Protein AF-A0A7G1IRQ2-F1 (afdb_monomer)

Structure (mmCIF, N/CA/C/O backbone):
data_AF-A0A7G1IRQ2-F1
#
_entry.id   AF-A0A7G1IRQ2-F1
#
loop_
_atom_site.group_PDB
_atom_site.id
_atom_site.type_symbol
_atom_site.label_atom_id
_atom_site.label_alt_id
_atom_site.label_comp_id
_atom_site.label_asym_id
_atom_site.label_entity_id
_atom_site.label_seq_id
_atom_site.pdbx_PDB_ins_code
_atom_site.Cartn_x
_atom_site.Cartn_y
_atom_site.Cartn_z
_atom_site.occupancy
_atom_site.B_iso_or_equiv
_atom_site.auth_seq_id
_atom_site.auth_comp_id
_atom_site.auth_asym_id
_atom_site.auth_atom_id
_atom_site.pdbx_PDB_model_num
ATOM 1 N N . MET A 1 1 ? 1.090 0.990 13.568 1.00 81.19 1 MET A N 1
ATOM 2 C CA . MET A 1 1 ? -0.155 1.373 12.869 1.00 81.19 1 MET A CA 1
ATOM 3 C C . MET A 1 1 ? -1.046 2.125 13.844 1.00 81.19 1 MET A C 1
ATOM 5 O O . MET A 1 1 ? -1.090 1.731 15.002 1.00 81.19 1 MET A O 1
ATOM 9 N N . LEU A 1 2 ? -1.713 3.194 13.404 1.00 92.25 2 LEU A N 1
ATOM 10 C CA . LEU A 1 2 ? -2.691 3.924 14.216 1.00 92.25 2 LEU A CA 1
ATOM 11 C C . LEU A 1 2 ? -4.102 3.453 13.843 1.00 92.25 2 LEU A C 1
ATOM 13 O O . LEU A 1 2 ? -4.501 3.603 12.693 1.00 92.25 2 LEU A O 1
ATOM 17 N N . VAL A 1 3 ? -4.848 2.910 14.805 1.00 94.50 3 VAL A N 1
ATOM 18 C CA . VAL A 1 3 ? -6.262 2.540 14.627 1.00 94.50 3 VAL A CA 1
ATOM 19 C C . VAL A 1 3 ? -7.1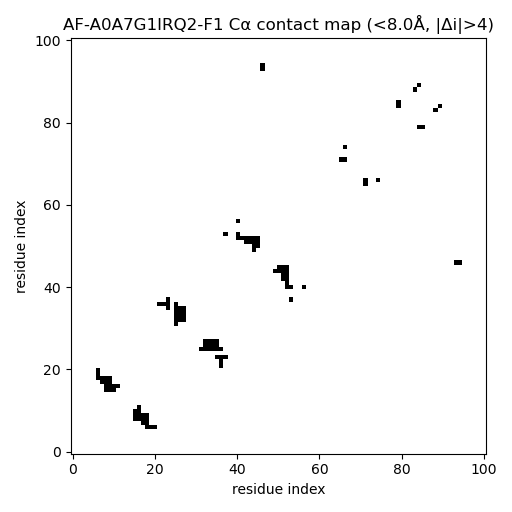25 3.698 15.114 1.00 94.50 3 VAL A C 1
ATOM 21 O O . VAL A 1 3 ? -6.915 4.211 16.211 1.00 94.50 3 VAL A O 1
ATOM 24 N N . THR A 1 4 ? -8.057 4.164 14.286 1.00 96.50 4 THR A N 1
ATOM 25 C CA . THR A 1 4 ? -8.870 5.345 14.597 1.00 96.50 4 THR A CA 1
ATOM 26 C C . THR A 1 4 ? -10.198 5.312 13.852 1.00 96.50 4 THR A C 1
ATOM 28 O O . THR A 1 4 ? -10.258 4.885 12.705 1.00 96.50 4 THR A O 1
ATOM 31 N N . GLU A 1 5 ? -11.251 5.841 14.474 1.00 95.88 5 GLU A N 1
ATOM 32 C CA . GLU A 1 5 ? -12.579 5.975 13.858 1.00 95.88 5 GLU A CA 1
ATOM 33 C C . GLU A 1 5 ? -12.655 7.072 12.782 1.00 95.88 5 GLU A C 1
ATOM 35 O O . GLU A 1 5 ? -13.657 7.184 12.074 1.00 95.88 5 GLU A O 1
ATOM 40 N N . ARG A 1 6 ? -11.599 7.890 12.645 1.00 96.25 6 ARG A N 1
ATOM 41 C CA . ARG A 1 6 ? -11.521 8.962 11.637 1.00 96.25 6 ARG A CA 1
ATOM 42 C C . ARG A 1 6 ? -11.487 8.431 10.203 1.00 96.25 6 ARG A C 1
ATOM 44 O O . ARG A 1 6 ? -11.883 9.145 9.291 1.00 96.25 6 ARG A O 1
ATOM 51 N N . MET A 1 7 ? -11.016 7.201 10.011 1.00 94.88 7 MET A N 1
ATOM 52 C CA . MET A 1 7 ? -10.986 6.510 8.722 1.00 94.88 7 MET A CA 1
ATOM 53 C C . MET A 1 7 ? -11.990 5.365 8.782 1.00 94.88 7 MET A C 1
ATOM 55 O O . MET A 1 7 ? -11.758 4.367 9.460 1.00 94.88 7 MET A O 1
ATOM 59 N N . LYS A 1 8 ? -13.130 5.526 8.107 1.00 95.69 8 LYS A N 1
ATOM 60 C CA . LYS A 1 8 ? -14.189 4.511 8.080 1.00 95.69 8 LYS A CA 1
ATOM 61 C C . LYS A 1 8 ? -14.077 3.646 6.821 1.00 95.69 8 LYS A C 1
ATOM 63 O O . LYS A 1 8 ? -13.670 4.161 5.778 1.00 95.69 8 LYS A O 1
ATOM 68 N N . PRO A 1 9 ? -14.460 2.361 6.879 1.00 96.62 9 PRO A N 1
ATOM 69 C CA . PRO A 1 9 ? -14.574 1.537 5.682 1.00 96.62 9 PRO A CA 1
ATOM 70 C C . PRO A 1 9 ? -15.573 2.145 4.692 1.00 96.62 9 PRO A C 1
ATOM 72 O O . PRO A 1 9 ? -16.589 2.713 5.103 1.00 96.62 9 PRO A O 1
ATOM 75 N N . LEU A 1 10 ? -15.303 2.001 3.398 1.00 96.38 10 LEU A N 1
ATOM 76 C CA . LEU A 1 10 ? -16.240 2.363 2.335 1.00 96.38 10 LEU A CA 1
ATOM 77 C C . LEU A 1 10 ? -17.097 1.149 1.976 1.00 96.38 10 LEU A C 1
ATOM 79 O O . LEU A 1 10 ? -16.597 0.025 1.950 1.00 96.38 10 LEU A O 1
ATOM 83 N N . ARG A 1 11 ? -18.380 1.374 1.679 1.00 97.31 11 ARG A N 1
ATOM 84 C CA . ARG A 1 11 ? -19.238 0.375 1.029 1.00 97.31 11 ARG A CA 1
ATOM 85 C C . ARG A 1 11 ? -19.332 0.722 -0.449 1.00 97.31 11 ARG A C 1
ATOM 87 O O . ARG A 1 11 ? -19.808 1.806 -0.776 1.00 97.31 11 ARG A O 1
ATOM 94 N N . ILE A 1 12 ? -18.840 -0.166 -1.301 1.00 96.38 12 ILE A N 1
ATOM 95 C CA . ILE A 1 12 ? -18.830 -0.011 -2.755 1.00 96.38 12 ILE A CA 1
ATOM 96 C C . ILE A 1 12 ? -19.492 -1.261 -3.315 1.00 96.38 12 ILE A C 1
ATOM 98 O O . ILE A 1 12 ? -18.932 -2.349 -3.202 1.00 96.38 12 ILE A O 1
ATOM 102 N N . GLU A 1 13 ? -20.695 -1.099 -3.869 1.00 95.94 13 GLU A N 1
ATOM 103 C CA . GLU A 1 13 ? -21.545 -2.223 -4.281 1.00 95.94 13 GLU A CA 1
ATOM 104 C C . GLU A 1 13 ? -21.704 -3.236 -3.128 1.00 95.94 13 GLU A C 1
ATOM 106 O O . GLU A 1 13 ? -21.995 -2.844 -1.994 1.00 95.94 13 GLU A O 1
ATOM 111 N N . ASP A 1 14 ? -21.453 -4.517 -3.398 1.00 96.81 14 ASP A N 1
ATOM 112 C CA . ASP A 1 14 ? -21.521 -5.610 -2.426 1.00 96.81 14 ASP A CA 1
ATOM 113 C C . ASP A 1 14 ? -20.213 -5.798 -1.628 1.00 96.81 14 ASP A C 1
ATOM 115 O O . ASP A 1 14 ? -20.051 -6.777 -0.897 1.00 96.81 14 ASP A O 1
ATOM 119 N N . HIS A 1 15 ? -19.268 -4.853 -1.732 1.00 95.88 15 HIS A N 1
ATOM 120 C CA . HIS A 1 15 ? -17.948 -4.935 -1.109 1.00 95.88 15 HIS A CA 1
ATOM 121 C C . HIS A 1 15 ? -17.744 -3.890 -0.008 1.00 95.88 15 HIS A C 1
ATOM 123 O O . HIS A 1 15 ? -18.180 -2.738 -0.084 1.00 95.88 15 HIS A O 1
ATOM 129 N N . VAL A 1 16 ? -16.992 -4.288 1.022 1.00 97.06 16 VAL A N 1
ATOM 130 C CA . VAL A 1 16 ? -16.462 -3.377 2.042 1.00 97.06 16 VAL A CA 1
ATOM 131 C C . VAL A 1 16 ? -14.976 -3.169 1.785 1.00 97.06 16 VAL A C 1
ATOM 133 O O . VAL A 1 16 ? -14.189 -4.108 1.893 1.00 97.06 16 VAL A O 1
ATOM 136 N N . VAL A 1 17 ? -14.584 -1.931 1.494 1.00 96.06 17 VAL A N 1
ATOM 137 C CA . VAL A 1 17 ? -13.191 -1.555 1.234 1.00 96.06 17 VAL A CA 1
ATOM 138 C C . VAL A 1 17 ? -12.612 -0.849 2.456 1.00 96.06 17 VAL A C 1
ATOM 140 O O . VAL A 1 17 ? -13.113 0.188 2.898 1.00 96.06 17 VAL A O 1
ATOM 143 N N . GLN A 1 18 ? -11.545 -1.420 3.014 1.00 96.19 18 GLN A N 1
ATOM 144 C CA . GLN A 1 18 ? -10.800 -0.814 4.116 1.00 96.19 18 GLN A CA 1
ATOM 145 C C . GLN A 1 18 ? -9.883 0.284 3.582 1.00 96.19 18 GLN A C 1
ATOM 147 O O . GLN A 1 18 ? -9.124 0.066 2.642 1.00 96.19 18 GLN A O 1
ATOM 152 N N . GLN A 1 19 ? -9.941 1.460 4.202 1.00 94.94 19 GLN A N 1
ATOM 153 C CA . GLN A 1 19 ? -9.072 2.577 3.853 1.00 94.94 19 GLN A CA 1
ATOM 154 C C . GLN A 1 19 ? -7.876 2.618 4.798 1.00 94.94 19 GLN A C 1
ATOM 156 O O . GLN A 1 19 ? -8.033 2.529 6.017 1.00 94.94 19 GLN A O 1
ATOM 161 N N . ILE A 1 20 ? -6.683 2.807 4.240 1.00 94.00 20 ILE A N 1
ATOM 162 C CA . ILE A 1 20 ? -5.434 2.892 4.998 1.00 94.00 20 ILE A CA 1
ATOM 163 C C . ILE A 1 20 ? -4.794 4.243 4.713 1.00 94.00 20 ILE A C 1
ATOM 165 O O . ILE A 1 20 ? -4.689 4.668 3.567 1.00 94.00 20 ILE A O 1
ATOM 169 N N . TRP A 1 21 ? -4.366 4.927 5.772 1.00 92.31 21 TRP A N 1
ATOM 170 C CA . TRP A 1 21 ? -3.655 6.193 5.657 1.00 92.31 21 TRP A CA 1
ATOM 171 C C . TRP A 1 21 ? -2.154 5.960 5.802 1.00 92.31 21 TRP A C 1
ATOM 173 O O . TRP A 1 21 ? -1.711 5.353 6.780 1.00 92.31 21 TRP A O 1
ATOM 183 N N . MET A 1 22 ? -1.384 6.468 4.838 1.00 92.31 22 MET A N 1
ATOM 184 C CA . MET A 1 22 ? 0.072 6.349 4.787 1.00 92.31 22 MET A CA 1
ATOM 185 C C . MET A 1 22 ? 0.696 7.741 4.624 1.00 92.31 22 MET A C 1
ATOM 187 O O . MET A 1 22 ? 0.530 8.369 3.580 1.00 92.31 22 MET A O 1
ATOM 191 N N . PRO A 1 23 ? 1.376 8.269 5.650 1.00 90.06 23 PRO A N 1
ATOM 192 C CA . PRO A 1 23 ? 1.972 9.597 5.580 1.00 90.06 23 PRO A CA 1
ATOM 193 C C 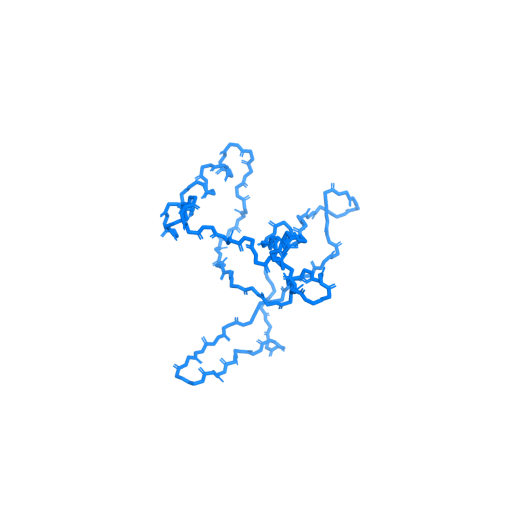. PRO A 1 23 ? 3.360 9.625 4.929 1.00 90.06 23 PRO A C 1
ATOM 195 O O . PRO A 1 23 ? 4.202 8.776 5.197 1.00 90.06 23 PRO A O 1
ATOM 198 N N . TYR A 1 24 ? 3.640 10.690 4.179 1.00 87.56 24 TYR A N 1
ATOM 199 C CA . TYR A 1 24 ? 4.856 10.850 3.367 1.00 87.56 24 TYR A CA 1
ATOM 200 C C . TYR A 1 24 ? 6.065 11.481 4.085 1.00 87.56 24 TYR A C 1
ATOM 202 O O . TYR A 1 24 ? 7.055 11.809 3.445 1.00 87.56 24 TYR A O 1
ATOM 210 N N . HIS A 1 25 ? 6.007 11.684 5.402 1.00 89.31 25 HIS A N 1
ATOM 211 C CA . HIS A 1 25 ? 6.991 12.508 6.125 1.00 89.31 25 HIS A CA 1
ATOM 212 C C . HIS A 1 25 ? 8.220 11.741 6.647 1.00 89.31 25 HIS A C 1
ATOM 214 O O . HIS A 1 25 ? 9.004 12.303 7.407 1.00 89.31 25 HIS A O 1
ATOM 220 N N . TRP A 1 26 ? 8.382 10.470 6.270 1.00 90.75 26 TRP A N 1
ATOM 221 C CA . TRP A 1 26 ? 9.494 9.620 6.700 1.00 90.75 26 TRP A CA 1
ATOM 222 C C . TRP A 1 26 ? 10.389 9.230 5.528 1.00 90.75 26 TRP A C 1
ATOM 224 O O . TRP A 1 26 ? 9.949 9.133 4.383 1.00 90.75 26 TRP A O 1
ATOM 234 N N . GLY A 1 27 ? 11.649 8.963 5.849 1.00 88.62 27 GLY A N 1
ATOM 235 C CA . GLY A 1 27 ? 12.625 8.412 4.927 1.00 88.62 27 GLY A CA 1
ATOM 236 C C . GLY A 1 27 ? 13.883 7.974 5.665 1.00 88.62 27 GLY A C 1
ATOM 237 O O . GLY A 1 27 ? 13.977 8.078 6.886 1.00 88.62 27 GLY A O 1
ATOM 238 N N . TYR A 1 28 ? 14.869 7.512 4.902 1.00 86.25 28 TYR A N 1
ATOM 239 C CA . TYR A 1 28 ? 16.111 6.933 5.426 1.00 86.25 28 TYR A CA 1
ATOM 240 C C . TYR A 1 28 ? 17.071 7.952 6.067 1.00 86.25 28 TYR A C 1
ATOM 242 O O . TYR A 1 28 ? 18.152 7.583 6.516 1.00 86.25 28 TYR A O 1
ATOM 250 N N . SER A 1 29 ? 16.715 9.237 6.064 1.00 84.81 29 SER A N 1
ATOM 251 C CA . SER A 1 29 ? 17.514 10.320 6.628 1.00 84.81 29 SER A CA 1
ATOM 252 C C . SER A 1 29 ? 16.617 11.261 7.420 1.00 84.81 29 SER A C 1
ATOM 254 O O . SER A 1 29 ? 15.544 11.644 6.953 1.00 84.81 29 SER A O 1
ATOM 256 N N . GLY A 1 30 ? 17.064 11.641 8.615 1.00 85.25 30 GLY A N 1
ATOM 257 C CA . GLY A 1 30 ? 16.353 12.560 9.491 1.00 85.25 30 GLY A CA 1
ATOM 258 C C . GLY A 1 30 ? 16.608 12.262 10.963 1.00 85.25 30 GLY A C 1
ATOM 259 O O . GLY A 1 30 ? 17.404 11.399 11.315 1.00 85.25 30 GLY A O 1
ATOM 260 N N . LEU A 1 31 ? 15.912 12.997 11.830 1.00 86.06 31 LEU A N 1
ATOM 261 C CA . LEU A 1 31 ? 15.956 12.788 13.282 1.00 86.06 31 LEU A CA 1
ATOM 262 C C . LEU A 1 31 ? 15.141 11.566 13.735 1.00 86.06 31 LEU A C 1
ATOM 264 O O . LEU A 1 31 ? 15.279 11.121 14.870 1.00 86.06 31 LEU A O 1
ATOM 268 N N . VAL A 1 32 ? 14.258 11.063 12.870 1.00 86.06 32 VAL A N 1
ATOM 269 C CA . VAL A 1 32 ? 13.374 9.930 13.138 1.00 86.06 32 VAL A CA 1
ATOM 270 C C . VAL A 1 32 ? 13.486 8.956 11.977 1.00 86.06 32 VAL A C 1
ATOM 272 O O . VAL A 1 32 ? 13.212 9.326 10.836 1.00 86.06 32 VAL A O 1
ATOM 275 N N . ASP A 1 33 ? 13.846 7.714 12.283 1.00 82.50 33 ASP A N 1
ATOM 276 C CA . ASP A 1 33 ? 13.950 6.651 11.289 1.00 82.50 33 ASP A CA 1
ATOM 277 C C . ASP A 1 33 ? 12.568 6.231 10.766 1.00 82.50 33 ASP A C 1
ATOM 279 O O . ASP A 1 33 ? 11.600 6.086 11.521 1.00 82.50 33 ASP A O 1
ATOM 283 N N . GLY A 1 34 ? 12.485 5.969 9.464 1.00 85.06 34 GLY A N 1
ATOM 284 C CA . GLY A 1 34 ? 11.317 5.379 8.819 1.00 85.06 34 GLY A CA 1
ATOM 285 C C . GLY A 1 34 ? 11.611 4.970 7.377 1.00 85.06 34 GLY A C 1
ATOM 286 O O . GLY A 1 34 ? 12.691 5.229 6.853 1.00 85.06 34 GLY A O 1
ATOM 287 N N . ASP A 1 35 ? 10.648 4.308 6.741 1.00 87.88 35 ASP A N 1
ATOM 288 C CA . ASP A 1 35 ? 10.728 3.965 5.319 1.00 87.88 35 ASP A CA 1
ATOM 289 C C . ASP A 1 35 ? 9.915 4.976 4.489 1.00 87.88 35 ASP A C 1
ATOM 291 O O . ASP A 1 35 ? 9.036 5.673 5.006 1.00 87.88 35 ASP A O 1
ATOM 295 N N . VAL A 1 36 ? 10.206 5.038 3.190 1.00 89.69 36 VAL A N 1
ATOM 296 C CA . VAL A 1 36 ? 9.532 5.928 2.241 1.00 89.69 36 VAL A CA 1
ATOM 297 C C . VAL A 1 36 ? 8.258 5.256 1.724 1.00 89.69 36 VAL A C 1
ATOM 299 O O . VAL A 1 36 ? 8.309 4.155 1.183 1.00 89.69 36 VAL A O 1
ATOM 302 N N . VAL A 1 37 ? 7.104 5.921 1.846 1.00 90.19 37 VAL A N 1
ATOM 303 C CA . VAL A 1 37 ? 5.813 5.376 1.368 1.00 90.19 37 VAL A CA 1
ATOM 304 C C . VAL A 1 37 ? 5.807 5.152 -0.148 1.00 90.19 37 VAL A C 1
ATOM 306 O O . VAL A 1 37 ? 5.225 4.176 -0.613 1.00 90.19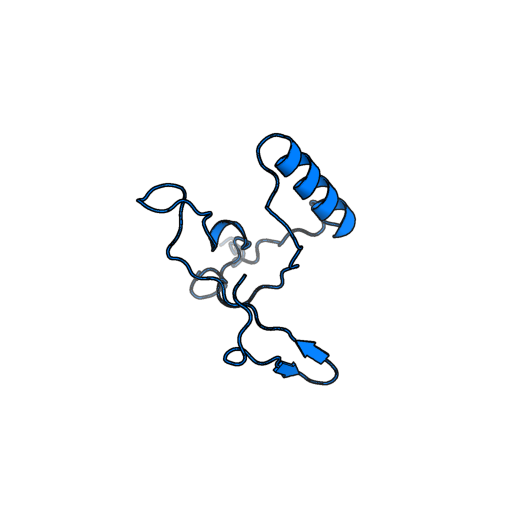 37 VAL A O 1
ATOM 309 N N . ASN A 1 38 ? 6.503 6.000 -0.912 1.00 89.62 38 ASN A N 1
ATOM 310 C CA . ASN A 1 38 ? 6.600 5.873 -2.370 1.00 89.62 38 ASN A CA 1
ATOM 311 C C . ASN A 1 38 ? 7.198 4.536 -2.831 1.00 89.62 38 ASN A C 1
ATOM 313 O O . ASN A 1 38 ? 6.877 4.097 -3.931 1.00 89.62 38 ASN A O 1
ATOM 317 N N . ASP A 1 39 ? 7.997 3.861 -1.996 1.00 88.50 39 ASP A N 1
ATOM 318 C CA . ASP A 1 39 ? 8.582 2.554 -2.325 1.00 88.50 39 ASP A CA 1
ATOM 319 C C . ASP A 1 39 ? 7.515 1.443 -2.442 1.00 88.50 39 ASP A C 1
ATOM 321 O O . ASP A 1 39 ? 7.814 0.337 -2.897 1.00 88.50 39 ASP A O 1
ATOM 325 N N . LEU A 1 40 ? 6.274 1.709 -2.015 1.00 88.00 40 LEU A N 1
ATOM 326 C CA . LEU A 1 40 ? 5.156 0.766 -2.079 1.00 88.00 40 LEU A CA 1
ATOM 327 C C . LEU A 1 40 ? 4.367 0.836 -3.391 1.00 88.00 40 LEU A C 1
ATOM 329 O O . LEU A 1 40 ? 3.635 -0.107 -3.698 1.00 88.00 40 LEU A O 1
ATOM 333 N N . PHE A 1 41 ? 4.475 1.926 -4.153 1.00 88.06 41 PHE A N 1
ATOM 334 C CA . PHE A 1 41 ? 3.656 2.125 -5.347 1.00 88.06 41 PHE A CA 1
ATOM 335 C C . PHE A 1 41 ? 4.370 1.666 -6.616 1.00 88.06 41 PHE A C 1
ATOM 337 O O . PHE A 1 41 ? 5.577 1.837 -6.784 1.00 88.06 41 PHE A O 1
ATOM 344 N N . GLY A 1 42 ? 3.593 1.112 -7.547 1.00 83.56 42 GLY A N 1
ATOM 345 C CA . GLY A 1 42 ? 4.066 0.877 -8.905 1.00 83.56 42 GLY A CA 1
ATOM 346 C C . GLY A 1 42 ? 4.341 2.192 -9.638 1.00 83.56 42 GLY A C 1
ATOM 347 O O . GLY A 1 42 ? 3.763 3.237 -9.332 1.00 83.56 42 GLY A O 1
ATOM 348 N N . VAL A 1 43 ? 5.211 2.131 -10.644 1.00 85.88 43 VAL A N 1
ATOM 349 C CA . VAL A 1 43 ? 5.471 3.258 -11.546 1.00 85.88 43 VAL A CA 1
ATOM 350 C C . VAL A 1 43 ? 4.502 3.156 -12.722 1.00 85.88 43 VAL A C 1
ATOM 352 O O . VAL A 1 43 ? 4.808 2.547 -13.744 1.00 85.88 43 VAL A O 1
ATOM 355 N N . VAL A 1 44 ? 3.300 3.701 -12.540 1.00 86.75 44 VAL A N 1
ATOM 356 C CA . VAL A 1 44 ? 2.262 3.821 -13.575 1.00 86.75 44 VAL A CA 1
ATOM 357 C C . VAL A 1 44 ? 1.802 5.272 -13.611 1.00 86.75 44 VAL A C 1
ATOM 359 O O . VAL A 1 44 ? 1.605 5.878 -12.557 1.00 86.75 44 VAL A O 1
ATOM 362 N N . LEU A 1 45 ? 1.671 5.827 -14.815 1.00 89.31 45 LEU A N 1
ATOM 363 C CA . LEU A 1 45 ? 1.363 7.233 -15.038 1.00 89.31 45 LEU A CA 1
ATOM 364 C C . LEU A 1 45 ? 0.052 7.369 -15.812 1.00 89.31 45 LEU A C 1
ATOM 366 O O . LEU A 1 45 ? -0.261 6.524 -16.651 1.00 89.31 45 LEU A O 1
ATOM 370 N N . ASP A 1 46 ? -0.684 8.445 -15.547 1.00 89.81 46 ASP A N 1
ATOM 371 C CA . ASP A 1 46 ? -1.811 8.847 -16.389 1.00 89.81 46 ASP A CA 1
ATOM 372 C C . ASP A 1 46 ? -1.342 9.070 -17.844 1.00 89.81 46 ASP A C 1
ATOM 374 O O . ASP A 1 46 ? -0.320 9.735 -18.048 1.00 89.81 46 ASP A O 1
ATOM 378 N N . PRO A 1 47 ? -2.063 8.558 -18.859 1.00 85.44 47 PRO A N 1
ATOM 379 C CA . PRO A 1 47 ? -1.620 8.627 -20.253 1.00 85.44 47 PRO A CA 1
ATOM 380 C C . PRO A 1 47 ? -1.637 10.041 -20.857 1.00 85.44 47 PRO A C 1
ATOM 382 O O . PRO A 1 47 ? -1.002 10.261 -21.884 1.00 85.44 47 PRO A O 1
ATOM 385 N N . ASN A 1 48 ? -2.342 11.002 -20.252 1.00 88.62 48 ASN A N 1
ATOM 386 C CA . ASN A 1 48 ? -2.480 12.360 -20.783 1.00 88.62 48 ASN A CA 1
ATOM 387 C C . ASN A 1 48 ? -1.540 13.350 -20.094 1.00 88.62 48 ASN A C 1
ATOM 389 O O . ASN A 1 48 ? -0.949 14.206 -20.750 1.00 88.62 48 ASN A O 1
ATOM 393 N N . VAL A 1 49 ? -1.437 13.270 -18.763 1.00 90.50 49 VAL A N 1
ATOM 394 C CA . VAL A 1 49 ? -0.679 14.241 -17.952 1.00 90.50 49 VAL A CA 1
ATOM 395 C C . VAL A 1 49 ? 0.581 13.664 -17.318 1.00 90.50 49 VAL A C 1
ATOM 397 O O . VAL A 1 49 ? 1.325 14.402 -16.676 1.00 90.50 49 VAL A O 1
ATOM 400 N N . PHE A 1 50 ? 0.836 12.364 -17.488 1.00 87.50 50 PHE A N 1
ATOM 401 C CA . PHE A 1 50 ? 2.023 11.673 -16.977 1.00 87.50 50 PHE A CA 1
ATOM 402 C C . PHE A 1 50 ? 2.239 11.851 -15.467 1.00 87.50 50 PHE A C 1
ATOM 404 O O . PHE A 1 50 ? 3.367 11.898 -14.981 1.00 87.50 50 PHE A O 1
ATOM 411 N N . ILE A 1 51 ? 1.155 11.958 -14.699 1.00 91.38 51 ILE A N 1
ATOM 412 C CA . ILE A 1 51 ? 1.220 12.005 -13.237 1.00 91.38 51 ILE A CA 1
ATOM 413 C C . ILE A 1 51 ? 1.129 10.575 -12.710 1.00 91.38 51 ILE A C 1
ATOM 415 O O . ILE A 1 51 ? 0.245 9.822 -13.112 1.00 91.38 51 ILE A O 1
ATOM 419 N N . GLN A 1 52 ? 2.046 10.208 -11.811 1.00 89.75 52 GLN A N 1
ATOM 420 C CA . GLN A 1 52 ? 2.055 8.891 -11.179 1.00 89.75 52 GLN A CA 1
ATOM 421 C C . GLN A 1 52 ? 0.817 8.688 -10.296 1.00 89.75 52 GLN A C 1
ATOM 423 O O . GLN A 1 52 ? 0.511 9.521 -9.433 1.00 89.75 52 GLN A O 1
ATOM 428 N N . GLU A 1 53 ? 0.170 7.532 -10.440 1.00 88.06 53 GLU A N 1
ATOM 429 C CA . GLU A 1 53 ? -0.876 7.114 -9.511 1.00 88.06 53 GLU A CA 1
ATOM 430 C C . GLU A 1 53 ? -0.261 6.726 -8.156 1.00 88.06 53 GLU A C 1
ATOM 432 O O . GLU A 1 53 ? 0.516 5.778 -8.042 1.00 88.06 53 GLU A O 1
ATOM 437 N N . SER A 1 54 ? -0.590 7.494 -7.119 1.00 88.56 54 SER A N 1
ATOM 438 C CA . SER A 1 54 ? -0.081 7.326 -5.745 1.00 88.56 54 SER A CA 1
ATOM 439 C C . SER A 1 54 ? -1.154 7.540 -4.672 1.00 88.56 54 SER A C 1
ATOM 441 O O . SER A 1 54 ? -0.881 7.442 -3.475 1.00 88.56 54 SER A O 1
ATOM 443 N N . LYS A 1 55 ? -2.385 7.868 -5.074 1.00 89.31 55 LYS A N 1
ATOM 444 C CA . LYS A 1 55 ? -3.498 8.152 -4.158 1.00 89.31 55 LYS A CA 1
ATOM 445 C C . LYS A 1 55 ? -4.404 6.942 -3.991 1.00 89.31 55 LYS A C 1
ATOM 447 O O . LYS A 1 55 ? -5.069 6.835 -2.962 1.00 89.31 55 LYS A O 1
ATOM 452 N N . VAL A 1 56 ? -4.411 6.038 -4.967 1.00 89.69 56 VAL A N 1
ATOM 453 C CA . VAL A 1 56 ? -5.185 4.803 -4.941 1.00 89.69 56 VAL A CA 1
ATOM 454 C C . VAL A 1 56 ? -4.278 3.624 -5.263 1.00 89.69 56 VAL A C 1
ATOM 456 O O . VAL A 1 56 ? -3.736 3.497 -6.355 1.00 89.69 56 VAL A O 1
ATOM 459 N N . CYS A 1 57 ? -4.144 2.721 -4.299 1.00 89.75 57 CYS A N 1
ATOM 460 C CA . CYS A 1 57 ? -3.483 1.440 -4.485 1.00 89.75 57 CYS A CA 1
ATOM 461 C C . CYS A 1 57 ? -4.179 0.367 -3.649 1.00 89.75 57 CYS A C 1
ATOM 463 O O . CYS A 1 57 ? -4.784 0.662 -2.616 1.00 89.75 57 CYS A O 1
ATOM 465 N N . THR A 1 58 ? -4.012 -0.890 -4.039 1.00 90.94 58 THR A N 1
ATOM 466 C CA . THR A 1 58 ? -4.327 -2.029 -3.176 1.00 90.94 58 THR A CA 1
ATOM 467 C C . THR A 1 58 ? -3.079 -2.461 -2.425 1.00 90.94 58 THR A C 1
ATOM 469 O O . THR A 1 58 ? -2.011 -2.595 -3.023 1.00 90.94 58 THR A O 1
ATOM 472 N N . CYS A 1 59 ? -3.211 -2.734 -1.134 1.00 91.69 59 CYS A N 1
ATOM 473 C CA . CYS A 1 59 ? -2.126 -3.271 -0.330 1.00 91.69 59 CYS A CA 1
ATOM 474 C C . CYS A 1 59 ? -2.641 -4.312 0.661 1.00 91.69 59 CYS A C 1
ATOM 476 O O . CYS A 1 59 ? -3.838 -4.418 0.929 1.00 91.69 59 CYS A O 1
ATOM 478 N N . ASP A 1 60 ? -1.701 -5.085 1.188 1.00 92.44 60 ASP A N 1
ATOM 479 C CA . ASP A 1 60 ? -1.936 -6.047 2.253 1.00 92.44 60 ASP A CA 1
ATOM 480 C C . ASP A 1 60 ? -1.242 -5.548 3.527 1.00 92.44 60 ASP A C 1
ATOM 482 O O . ASP A 1 60 ? -0.123 -5.027 3.473 1.00 92.44 60 ASP A O 1
ATOM 486 N N . VAL A 1 61 ? -1.908 -5.689 4.673 1.00 91.88 61 VAL A N 1
ATOM 487 C CA . VAL A 1 61 ? -1.405 -5.247 5.977 1.00 91.88 61 VAL A CA 1
ATOM 488 C C . VAL A 1 61 ? -1.085 -6.471 6.812 1.00 91.88 61 VAL A C 1
ATOM 490 O O . VAL A 1 61 ? -1.973 -7.226 7.199 1.00 91.88 61 VAL A O 1
ATOM 493 N N . GLN A 1 62 ? 0.194 -6.629 7.137 1.00 92.62 62 GLN A N 1
ATOM 494 C CA . GLN A 1 62 ? 0.682 -7.746 7.934 1.00 92.62 62 GLN A CA 1
ATOM 495 C C . GLN A 1 62 ? 1.096 -7.281 9.336 1.00 92.62 62 GLN A C 1
ATOM 497 O O . GLN A 1 62 ? 1.705 -6.214 9.478 1.00 92.62 62 GLN A O 1
ATOM 502 N N . PRO A 1 63 ? 0.771 -8.050 10.392 1.00 93.38 63 PRO A N 1
ATOM 503 C CA . PRO A 1 63 ? 1.199 -7.730 11.744 1.00 93.38 63 PRO A CA 1
ATOM 504 C C . PRO A 1 63 ? 2.712 -7.925 11.904 1.00 93.38 63 PRO A C 1
ATOM 506 O O . PRO A 1 63 ? 3.311 -8.825 11.322 1.00 93.38 63 PRO A O 1
ATOM 509 N N . GLY A 1 64 ? 3.321 -7.114 12.769 1.00 91.62 64 GLY A N 1
ATOM 510 C CA . GLY A 1 64 ? 4.738 -7.221 13.113 1.00 91.62 64 GLY A CA 1
ATOM 511 C C . GLY A 1 64 ? 5.620 -6.179 12.430 1.00 91.62 64 GLY A C 1
ATOM 512 O O . GLY A 1 64 ? 5.149 -5.200 11.851 1.00 91.62 64 GLY A O 1
ATOM 513 N N . ARG A 1 65 ? 6.935 -6.353 12.581 1.00 90.06 65 ARG A N 1
ATOM 514 C CA . ARG A 1 65 ? 7.938 -5.478 11.965 1.00 90.06 65 ARG A CA 1
ATOM 515 C C . ARG A 1 65 ? 8.317 -6.030 10.598 1.00 90.06 65 ARG A C 1
ATOM 517 O O . ARG A 1 65 ? 8.443 -7.240 10.435 1.00 90.06 65 ARG A O 1
ATOM 524 N N . ARG A 1 66 ? 8.560 -5.136 9.640 1.00 89.50 66 ARG A N 1
ATOM 525 C CA . ARG A 1 66 ? 9.121 -5.499 8.335 1.00 89.50 66 ARG A CA 1
ATOM 526 C C . ARG A 1 66 ? 10.487 -6.187 8.538 1.00 89.50 66 ARG A C 1
ATOM 528 O O . ARG A 1 66 ? 11.343 -5.583 9.194 1.00 89.50 66 ARG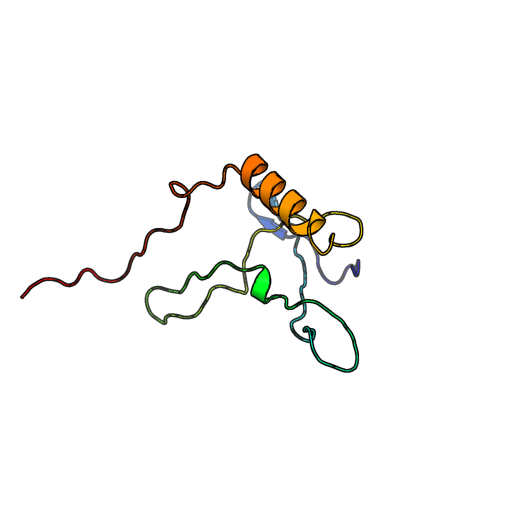 A O 1
ATOM 535 N N . PRO A 1 67 ? 10.718 -7.387 7.972 1.00 92.94 67 PRO A N 1
ATOM 536 C CA . PRO A 1 67 ? 12.041 -8.007 7.954 1.00 92.94 67 PRO A CA 1
ATOM 537 C C . PRO A 1 67 ? 13.077 -7.099 7.276 1.00 92.94 67 PRO A C 1
ATOM 539 O O . PRO A 1 67 ? 12.737 -6.274 6.424 1.00 92.94 67 PRO A O 1
ATOM 542 N N . ARG A 1 68 ? 14.354 -7.238 7.638 1.00 91.25 68 ARG A N 1
ATOM 543 C CA . ARG A 1 68 ? 15.464 -6.435 7.091 1.00 91.25 68 ARG A CA 1
ATOM 544 C C . ARG A 1 68 ? 16.548 -7.354 6.518 1.00 91.25 68 ARG A C 1
ATOM 546 O O . ARG A 1 68 ? 16.574 -8.548 6.799 1.00 91.25 68 ARG A O 1
ATOM 553 N N . GLY A 1 69 ? 17.444 -6.802 5.700 1.00 93.12 69 GLY A N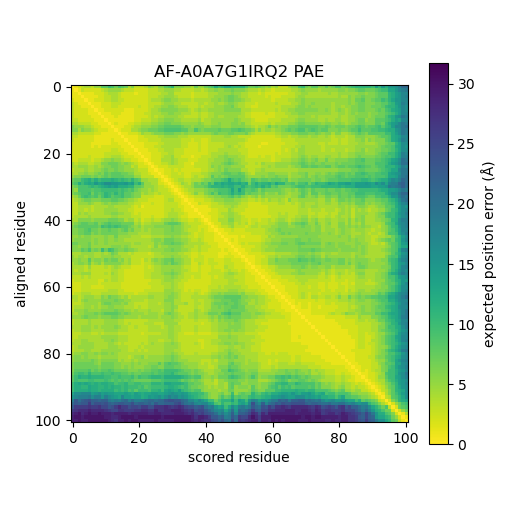 1
ATOM 554 C CA . GLY A 1 69 ? 18.557 -7.563 5.123 1.00 93.12 69 GLY A CA 1
ATOM 555 C C . GLY A 1 69 ? 18.087 -8.744 4.253 1.00 93.12 69 GLY A C 1
ATOM 556 O O . GLY A 1 69 ? 17.109 -8.598 3.517 1.00 93.12 69 GLY A O 1
ATOM 557 N N . PRO A 1 70 ? 18.749 -9.914 4.319 1.00 96.31 70 PRO A N 1
ATOM 558 C CA . PRO A 1 70 ? 18.398 -11.081 3.502 1.00 96.31 70 PRO A CA 1
ATOM 559 C C . PRO A 1 70 ? 16.959 -11.584 3.696 1.00 96.31 70 PRO A C 1
ATOM 561 O O . PRO A 1 70 ? 16.334 -12.052 2.744 1.00 96.31 70 PRO A O 1
ATOM 564 N N . GLU A 1 71 ? 16.401 -11.443 4.900 1.00 96.00 71 GLU A N 1
ATOM 565 C CA . GLU A 1 71 ? 15.036 -11.888 5.210 1.00 96.00 71 GLU A CA 1
ATOM 566 C C . GLU A 1 71 ? 13.976 -11.088 4.445 1.00 96.00 71 GLU A C 1
ATOM 568 O O . GLU A 1 71 ? 12.952 -11.636 4.039 1.00 96.00 71 GLU A O 1
ATOM 573 N N . LEU A 1 72 ? 14.237 -9.802 4.181 1.00 93.94 72 LEU A N 1
ATOM 574 C CA . LEU A 1 72 ? 13.352 -8.967 3.368 1.00 93.94 72 LEU A CA 1
ATOM 575 C C . LEU A 1 72 ? 13.234 -9.506 1.938 1.00 93.94 72 LEU A C 1
ATOM 577 O O . LEU A 1 72 ? 12.145 -9.517 1.366 1.00 93.94 72 LEU A O 1
ATOM 581 N N . LEU A 1 73 ? 14.349 -9.955 1.360 1.00 95.69 73 LEU A N 1
ATOM 582 C CA . LEU A 1 73 ? 14.370 -10.490 -0.000 1.00 95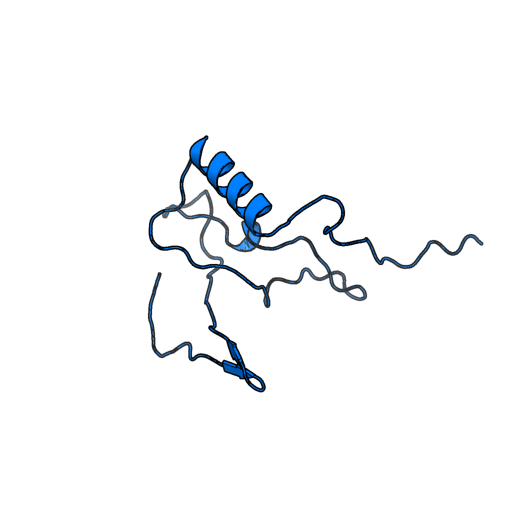.69 73 LEU A CA 1
ATOM 583 C C . LEU A 1 73 ? 13.580 -11.799 -0.082 1.00 95.69 73 LEU A C 1
ATOM 585 O O . LEU A 1 73 ? 12.785 -11.975 -1.006 1.00 95.69 73 LEU A O 1
ATOM 589 N N . ALA A 1 74 ? 13.743 -12.677 0.912 1.00 96.12 74 ALA A N 1
ATOM 590 C CA . ALA A 1 74 ? 12.965 -13.908 1.016 1.00 96.12 74 ALA A CA 1
ATOM 591 C C . ALA A 1 74 ? 11.459 -13.619 1.161 1.00 96.12 74 ALA A C 1
ATOM 593 O O . ALA A 1 74 ? 10.648 -14.222 0.455 1.00 96.12 74 ALA A O 1
ATOM 594 N N . TYR A 1 75 ? 11.096 -12.649 2.007 1.00 95.06 75 TYR A N 1
ATOM 595 C CA . TYR A 1 75 ? 9.714 -12.211 2.210 1.00 95.06 75 TYR A CA 1
ATOM 596 C C . TYR A 1 75 ? 9.067 -11.684 0.920 1.00 95.06 75 TYR A C 1
ATOM 598 O O . TYR A 1 75 ? 7.977 -12.118 0.549 1.00 95.06 75 TYR A O 1
ATOM 606 N N . ILE A 1 76 ? 9.749 -10.793 0.189 1.00 93.06 76 ILE A N 1
ATOM 607 C CA . ILE A 1 76 ? 9.246 -10.247 -1.084 1.00 93.06 76 ILE A CA 1
ATOM 608 C C . ILE A 1 76 ? 9.108 -11.352 -2.138 1.00 93.06 76 ILE A C 1
ATOM 610 O O . ILE A 1 76 ? 8.122 -11.377 -2.878 1.00 93.06 76 ILE A O 1
ATOM 614 N N . ALA A 1 77 ? 10.079 -12.267 -2.221 1.00 94.62 77 ALA A N 1
ATOM 615 C CA . ALA A 1 77 ? 10.036 -13.373 -3.172 1.00 94.62 77 ALA A CA 1
ATOM 616 C C . ALA A 1 77 ? 8.831 -14.295 -2.923 1.00 94.62 77 ALA A C 1
ATOM 618 O O . ALA A 1 77 ? 8.157 -14.689 -3.874 1.00 94.62 77 ALA A O 1
ATOM 619 N N . GLU A 1 78 ? 8.530 -14.597 -1.658 1.00 95.19 78 GLU A N 1
ATOM 620 C CA . GLU A 1 78 ? 7.339 -15.362 -1.284 1.00 95.19 78 GLU A CA 1
ATOM 621 C C . GLU A 1 78 ? 6.047 -14.615 -1.627 1.00 95.19 78 GLU A C 1
ATOM 623 O O . GLU A 1 78 ? 5.152 -15.192 -2.243 1.00 95.19 78 GLU A O 1
ATOM 628 N N . TYR A 1 79 ? 5.969 -13.314 -1.329 1.00 93.19 79 TYR A N 1
ATOM 629 C CA . TYR A 1 79 ? 4.791 -12.514 -1.674 1.00 93.19 79 TYR A CA 1
ATOM 630 C C . TYR A 1 79 ? 4.513 -12.489 -3.174 1.00 93.19 79 TYR A C 1
ATOM 632 O O . TYR A 1 79 ? 3.369 -12.658 -3.590 1.00 93.19 79 TYR A O 1
ATOM 640 N N . ARG A 1 80 ? 5.557 -12.314 -3.994 1.00 92.56 80 ARG A N 1
ATOM 641 C CA . ARG A 1 80 ? 5.436 -12.329 -5.458 1.00 92.56 80 ARG A CA 1
ATOM 642 C C . ARG A 1 80 ? 4.922 -13.672 -5.966 1.00 92.56 80 ARG A C 1
ATOM 644 O O . ARG A 1 80 ? 4.037 -13.678 -6.816 1.00 92.56 80 ARG A O 1
ATOM 651 N N . ARG A 1 81 ? 5.418 -14.790 -5.417 1.00 94.44 81 ARG A N 1
ATOM 652 C CA . ARG A 1 81 ? 4.907 -16.132 -5.746 1.00 94.44 81 ARG A CA 1
ATOM 653 C C . ARG A 1 81 ? 3.433 -16.273 -5.384 1.00 94.44 81 ARG A C 1
ATOM 655 O O . ARG A 1 81 ? 2.642 -16.658 -6.237 1.00 94.44 81 ARG A O 1
ATOM 662 N N . ARG A 1 82 ? 3.059 -15.919 -4.151 1.00 94.75 82 ARG A N 1
ATOM 663 C CA . ARG A 1 82 ? 1.675 -16.017 -3.663 1.00 94.75 82 ARG A CA 1
ATOM 664 C C . ARG A 1 82 ? 0.707 -15.156 -4.475 1.00 94.75 82 ARG A C 1
ATOM 666 O O . ARG A 1 82 ? -0.421 -15.568 -4.712 1.00 94.75 82 ARG A O 1
ATOM 673 N N . ALA A 1 83 ? 1.157 -13.981 -4.907 1.00 91.06 83 ALA A N 1
ATOM 674 C CA . ALA A 1 83 ? 0.386 -13.059 -5.733 1.00 91.06 83 ALA A CA 1
ATOM 675 C C . ALA A 1 83 ? 0.400 -13.408 -7.236 1.00 91.06 83 ALA A C 1
ATOM 677 O O . ALA A 1 83 ? -0.223 -12.698 -8.019 1.00 91.06 83 ALA A O 1
ATOM 678 N N . GLY A 1 84 ? 1.113 -14.459 -7.661 1.00 93.31 84 GLY A N 1
ATOM 679 C CA . GLY A 1 84 ? 1.204 -14.843 -9.073 1.00 93.31 84 GLY A CA 1
ATOM 680 C C . GLY A 1 84 ? 1.927 -13.818 -9.955 1.00 93.31 84 GLY A C 1
ATOM 681 O O . GLY A 1 84 ? 1.695 -13.775 -11.160 1.00 93.31 84 GLY A O 1
ATOM 682 N N . VAL A 1 85 ? 2.795 -12.983 -9.375 1.00 90.56 85 VAL A N 1
ATOM 683 C CA . VAL A 1 85 ? 3.510 -11.931 -10.108 1.00 90.56 85 VAL A CA 1
ATOM 684 C C . VAL A 1 85 ? 4.600 -12.558 -10.973 1.00 90.56 85 VAL A C 1
ATOM 686 O O . VAL A 1 85 ? 5.582 -13.104 -10.467 1.00 90.56 85 VAL A O 1
ATOM 689 N N . THR A 1 86 ? 4.449 -12.432 -12.288 1.00 89.31 86 THR A N 1
ATOM 690 C CA . THR A 1 86 ? 5.405 -12.884 -13.306 1.00 89.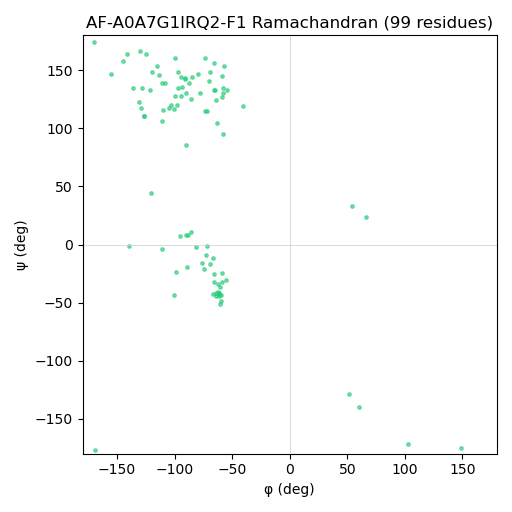31 86 THR A CA 1
ATOM 691 C C . THR A 1 86 ? 5.691 -11.756 -14.305 1.00 89.31 86 THR A C 1
ATOM 693 O O . THR A 1 86 ? 4.940 -10.781 -14.358 1.00 89.31 86 THR A O 1
ATOM 696 N N . PRO A 1 87 ? 6.732 -11.863 -15.151 1.00 86.56 87 PRO A N 1
ATOM 697 C CA . PRO A 1 87 ? 6.937 -10.901 -16.236 1.00 86.56 87 PRO A CA 1
ATOM 698 C C . PRO A 1 87 ? 5.722 -10.760 -17.168 1.00 86.56 87 PRO A C 1
ATOM 700 O O . PRO A 1 87 ? 5.475 -9.679 -17.691 1.00 86.56 87 PRO A O 1
ATOM 703 N N . ALA A 1 88 ? 4.932 -11.826 -17.341 1.00 87.62 88 ALA A N 1
ATOM 704 C CA . ALA A 1 88 ? 3.735 -11.815 -18.181 1.00 87.62 88 ALA A CA 1
ATOM 705 C C . ALA A 1 88 ? 2.543 -11.071 -17.551 1.00 87.62 88 ALA A C 1
ATOM 707 O O . ALA A 1 88 ? 1.645 -10.648 -18.273 1.00 87.62 88 ALA A O 1
ATOM 708 N N . THR A 1 89 ? 2.527 -10.895 -16.225 1.00 87.56 89 THR A N 1
ATOM 709 C CA . THR A 1 89 ? 1.479 -10.151 -15.501 1.00 87.56 89 THR A CA 1
ATOM 710 C C . THR A 1 89 ? 1.860 -8.687 -15.257 1.00 87.56 89 THR A C 1
ATOM 712 O O . THR A 1 89 ? 1.194 -8.005 -14.483 1.00 87.56 89 THR A O 1
ATOM 715 N N . GLY A 1 90 ? 2.968 -8.215 -15.836 1.00 81.75 90 GLY A N 1
ATOM 716 C CA . GLY A 1 90 ? 3.412 -6.828 -15.716 1.00 81.75 90 GLY A CA 1
ATOM 717 C C . GLY A 1 90 ? 2.570 -5.857 -16.549 1.00 81.75 90 GLY A C 1
ATOM 718 O O . GLY A 1 90 ? 1.901 -6.246 -17.507 1.00 81.75 90 GLY A O 1
ATOM 719 N N . THR A 1 91 ? 2.630 -4.572 -16.198 1.00 81.88 91 THR A N 1
ATOM 720 C CA . THR A 1 91 ? 1.996 -3.493 -16.968 1.00 81.88 91 THR A CA 1
ATOM 721 C C . THR A 1 91 ? 2.655 -3.360 -18.342 1.00 81.88 91 THR A C 1
ATOM 723 O O . THR A 1 91 ? 3.882 -3.315 -18.446 1.00 81.88 91 THR A O 1
ATOM 726 N N . ARG A 1 92 ? 1.847 -3.275 -19.404 1.00 80.25 92 ARG A N 1
ATOM 727 C CA . ARG A 1 92 ? 2.316 -2.967 -20.762 1.00 80.25 92 ARG A CA 1
ATOM 728 C C . ARG A 1 92 ? 2.358 -1.454 -20.949 1.00 80.25 92 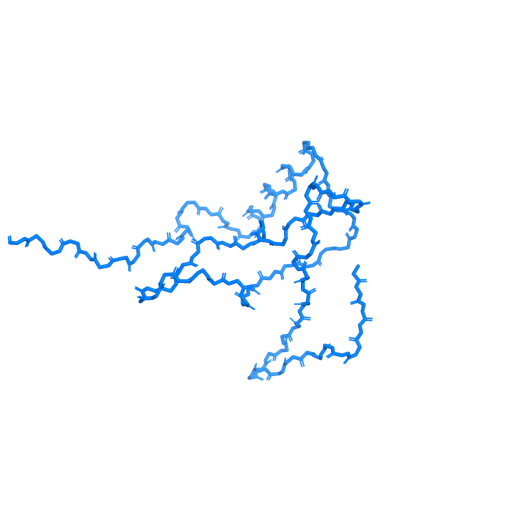ARG A C 1
ATOM 730 O O . ARG A 1 92 ? 1.440 -0.767 -20.516 1.00 80.25 92 ARG A O 1
ATOM 737 N N . LEU A 1 93 ? 3.404 -0.956 -21.601 1.00 78.56 93 LEU A N 1
ATOM 738 C CA . LEU A 1 93 ? 3.466 0.443 -22.017 1.00 78.56 93 LEU A CA 1
ATOM 739 C C . LEU A 1 93 ? 2.362 0.711 -23.047 1.00 78.56 93 LEU A C 1
ATOM 741 O O . LEU A 1 93 ? 2.289 0.011 -24.055 1.00 78.56 93 LEU A O 1
ATOM 745 N N . ASP A 1 94 ? 1.523 1.703 -22.761 1.00 72.81 94 ASP A N 1
ATOM 746 C CA . ASP A 1 94 ? 0.390 2.136 -23.590 1.00 72.81 94 ASP A CA 1
ATOM 747 C C . ASP A 1 94 ? 0.563 3.609 -23.991 1.00 72.81 94 ASP A C 1
ATOM 749 O O . ASP A 1 94 ? -0.321 4.449 -23.846 1.00 72.81 94 ASP A O 1
ATOM 753 N N . THR A 1 95 ? 1.784 3.963 -24.392 1.00 67.19 95 THR A N 1
ATOM 7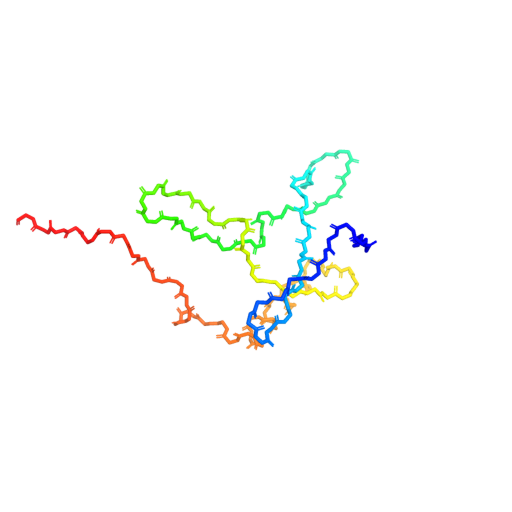54 C CA . THR A 1 95 ? 2.069 5.281 -24.966 1.00 67.19 95 THR A CA 1
ATOM 755 C C . THR A 1 95 ? 1.630 5.276 -26.429 1.00 67.19 95 THR A C 1
ATOM 757 O O . THR A 1 95 ? 1.751 4.244 -27.091 1.00 67.19 95 THR A O 1
ATOM 760 N N . HIS A 1 96 ? 1.160 6.422 -26.937 1.00 57.84 96 HIS A N 1
ATOM 761 C CA . HIS A 1 96 ? 0.859 6.634 -28.357 1.00 57.84 96 HIS A CA 1
ATOM 762 C C . HIS A 1 96 ? 1.940 5.985 -29.233 1.00 57.84 96 HIS A C 1
ATOM 764 O O . HIS A 1 96 ? 3.118 6.334 -29.127 1.00 57.84 96 HIS A O 1
ATOM 770 N N . SER A 1 97 ? 1.544 5.024 -30.069 1.00 60.56 97 SER A N 1
ATOM 771 C CA . SER A 1 97 ? 2.431 4.405 -31.052 1.00 60.56 97 SER A CA 1
ATOM 772 C C . SER A 1 97 ? 3.058 5.498 -31.907 1.00 60.56 97 SER A C 1
ATOM 774 O O . SER A 1 97 ? 2.345 6.387 -32.364 1.00 60.56 97 SER A O 1
ATOM 776 N N . GLU A 1 98 ? 4.372 5.459 -32.126 1.00 56.88 98 GLU A N 1
ATOM 777 C CA . GLU A 1 98 ? 4.990 6.246 -33.193 1.00 56.88 98 GLU A CA 1
ATOM 778 C C . GLU A 1 98 ? 4.330 5.817 -34.507 1.00 56.88 98 GLU A C 1
ATOM 780 O O . GLU A 1 98 ? 4.675 4.793 -35.098 1.00 56.88 98 GLU A O 1
ATOM 785 N N . GLU A 1 99 ? 3.303 6.554 -34.924 1.00 50.59 99 GLU A N 1
ATOM 786 C CA . GLU A 1 99 ? 2.758 6.453 -36.262 1.00 50.59 99 GLU A CA 1
ATOM 787 C C . GLU A 1 99 ? 3.905 6.898 -37.170 1.00 50.59 99 GLU A C 1
ATOM 789 O O . GLU A 1 99 ? 4.331 8.054 -37.162 1.00 50.59 99 GLU A O 1
ATOM 794 N N . THR A 1 100 ? 4.526 5.907 -37.811 1.00 44.53 100 THR A N 1
ATOM 795 C CA . THR A 1 100 ? 5.598 6.123 -38.778 1.00 44.53 100 THR A CA 1
ATOM 796 C C . THR A 1 100 ? 5.033 7.031 -39.875 1.00 44.53 100 THR A C 1
ATOM 798 O O . THR A 1 100 ? 3.928 6.739 -40.338 1.00 44.53 100 THR A O 1
ATOM 801 N N . PRO A 1 101 ? 5.723 8.125 -40.251 1.00 54.97 101 PRO A N 1
ATOM 802 C CA . PRO A 1 101 ? 5.233 9.040 -41.279 1.00 54.97 101 PRO A CA 1
ATOM 803 C C . PRO A 1 101 ? 5.024 8.358 -42.635 1.00 54.97 101 PRO A C 1
ATOM 805 O O . PRO A 1 101 ? 5.732 7.363 -42.925 1.00 54.97 101 PRO A O 1
#

Foldseek 3Di:
DDDDPVFAWDDDPPDTHGDDDDDQPEPPDDPDHDHGLVVVDDCDADQPPRHGPDPDDDDDDDDDDQDDDPVNVVVVVVVCVVVVPDPVPDDDDPHPPPPPD

Solvent-accessible surface area (backbone atoms only — not comparable to full-atom values): 7170 Å² total; per-residue (Å²): 136,87,87,58,85,89,60,62,67,44,77,55,88,99,40,79,45,80,68,82,88,82,74,77,89,36,24,92,69,73,99,55,89,41,68,50,58,73,80,75,53,69,96,48,56,44,88,87,78,64,48,67,57,76,89,73,82,90,85,84,90,74,91,80,79,83,63,62,73,74,55,32,56,55,51,52,54,51,50,34,59,76,68,64,64,46,85,88,72,52,88,76,90,79,68,84,73,83,76,76,130

Mean predicted aligned error: 6.42 Å

Sequence (101 aa):
MLVTERMKPLRIEDHVVQQIWMPYHWGYSGLVDGDVVNDLFGVVLDPNVFIQESKVCTCDVQPGRRPRGPELLAYIAEYRRRAGVTPATGTRLDTHSEETP

Secondary structure (DSSP, 8-state):
----TTSPPEEETTEEEPP----S---SSSSS----GGGGS---B-TTT--B--S-------SSPPP-THHHHHHHHHHHHHTT--GGGSPPP--------

pLDDT: mean 88.21, std 10.02, range [44.53, 97.31]

Radius of gyration: 17.78 Å; Cα contacts (8 Å, |Δi|>4): 60; chains: 1; bounding box: 40×30×56 Å

Organism: Mycobacterium kansasii (NCBI:txid1768)

InterPro domains:
  IPR009010 Aspartate decarboxylase-like domain superfamily [SSF50692] (2-62)